Protein AF-A0A2L2YAK6-F1 (afdb_monomer_lite)

InterPro domains:
  IPR008952 Tetraspanin, EC2 domain superfamily [G3DSA:1.10.1450.10] (2-68)
  IPR008952 Tetraspanin, EC2 domain superfamily [SSF48652] (6-64)
  IPR018499 Tetraspanin/Peripherin [PF00335] (9-82)

Structure (mmCIF, N/CA/C/O backbone):
data_AF-A0A2L2YAK6-F1
#
_entry.id   AF-A0A2L2YAK6-F1
#
loop_
_atom_site.group_PDB
_atom_site.id
_atom_site.type_symbol
_atom_site.label_atom_id
_atom_site.label_alt_id
_atom_site.label_comp_id
_atom_site.label_asym_id
_atom_site.label_entity_id
_atom_site.label_seq_id
_atom_site.pdbx_PDB_ins_code
_atom_site.Cartn_x
_atom_site.Cartn_y
_atom_site.Cartn_z
_atom_site.occupancy
_atom_site.B_iso_or_equiv
_atom_site.auth_seq_id
_atom_site.auth_comp_id
_atom_site.auth_asym_id
_atom_site.auth_atom_id
_atom_site.pdbx_PDB_model_num
ATOM 1 N N . GLU A 1 1 ? 2.984 -26.695 4.597 1.00 61.22 1 GLU A N 1
ATOM 2 C CA . GLU A 1 1 ? 2.623 -25.370 5.153 1.00 61.22 1 GLU A CA 1
ATOM 3 C C . GLU A 1 1 ? 1.113 -25.285 5.340 1.00 61.22 1 GLU A C 1
ATOM 5 O O . GLU A 1 1 ? 0.391 -25.819 4.506 1.00 61.22 1 GLU A O 1
ATOM 10 N N . THR A 1 2 ? 0.623 -24.664 6.415 1.00 81.44 2 THR A N 1
ATOM 11 C CA . THR A 1 2 ? -0.821 -24.533 6.689 1.00 81.44 2 THR A CA 1
ATOM 12 C C . THR A 1 2 ? -1.352 -23.173 6.218 1.00 81.44 2 THR A C 1
ATOM 14 O O . THR A 1 2 ? -0.605 -22.199 6.134 1.00 81.44 2 THR A O 1
ATOM 17 N N . LEU A 1 3 ? -2.655 -23.074 5.929 1.00 76.50 3 LEU A N 1
ATOM 18 C CA . LEU A 1 3 ? -3.300 -21.821 5.489 1.00 76.50 3 LEU A CA 1
ATOM 19 C C . LEU A 1 3 ? -3.141 -20.677 6.507 1.00 76.50 3 LEU A C 1
ATOM 21 O O . LEU A 1 3 ? -3.029 -19.511 6.135 1.00 76.50 3 LEU A O 1
ATOM 25 N N . VAL A 1 4 ? -3.081 -21.021 7.795 1.00 80.25 4 VAL A N 1
ATOM 26 C CA . VAL A 1 4 ? -2.849 -20.072 8.892 1.00 80.25 4 VAL A CA 1
ATOM 27 C C . VAL A 1 4 ? -1.451 -19.459 8.809 1.00 80.25 4 VAL A C 1
ATOM 29 O O . VAL A 1 4 ? -1.296 -18.264 9.055 1.00 80.25 4 VAL A O 1
ATOM 32 N N . GLN A 1 5 ? -0.449 -20.258 8.434 1.00 78.00 5 GLN A N 1
ATOM 33 C CA . GLN A 1 5 ? 0.928 -19.797 8.295 1.00 78.00 5 GLN A CA 1
ATOM 34 C C . GLN A 1 5 ? 1.061 -18.827 7.116 1.00 78.00 5 GLN A C 1
ATOM 36 O O . GLN A 1 5 ? 1.506 -17.701 7.303 1.00 78.00 5 GLN A O 1
ATOM 41 N N . LYS A 1 6 ? 0.512 -19.189 5.947 1.00 79.69 6 LYS A N 1
ATOM 42 C CA . LYS A 1 6 ? 0.505 -18.311 4.763 1.00 79.69 6 LYS A CA 1
ATOM 43 C C . LYS A 1 6 ? -0.149 -16.955 5.028 1.00 79.69 6 LYS A C 1
ATOM 45 O O . LYS A 1 6 ? 0.316 -15.940 4.524 1.00 79.69 6 LYS A O 1
ATOM 50 N N . LYS A 1 7 ? -1.210 -16.920 5.842 1.00 81.81 7 LYS A N 1
ATOM 51 C CA . LYS A 1 7 ? -1.846 -15.661 6.249 1.00 81.81 7 LYS A CA 1
ATOM 52 C C . LYS A 1 7 ? -0.928 -14.812 7.131 1.00 81.81 7 LYS A C 1
ATOM 54 O O . LYS A 1 7 ? -0.874 -13.605 6.935 1.00 81.81 7 LYS A O 1
ATOM 59 N N . LYS A 1 8 ? -0.229 -15.419 8.096 1.00 86.19 8 LYS A N 1
ATOM 60 C CA . LYS A 1 8 ? 0.702 -14.701 8.981 1.00 86.19 8 LYS A CA 1
ATOM 61 C C . LYS A 1 8 ? 1.867 -14.095 8.211 1.00 86.19 8 LYS A C 1
ATOM 63 O O . LYS 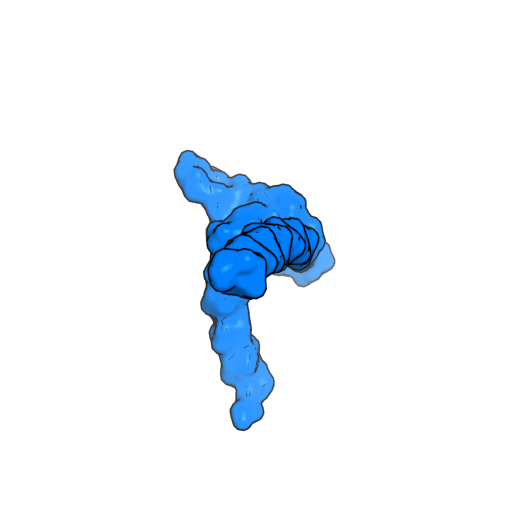A 1 8 ? 2.212 -12.954 8.481 1.00 86.19 8 LYS A O 1
ATOM 68 N N . ASP A 1 9 ? 2.399 -14.828 7.241 1.00 88.06 9 ASP A N 1
ATOM 69 C CA . ASP A 1 9 ? 3.544 -14.383 6.445 1.00 88.06 9 ASP A CA 1
ATOM 70 C C . ASP A 1 9 ? 3.144 -13.329 5.394 1.00 88.06 9 ASP A C 1
ATOM 72 O O . ASP A 1 9 ? 3.945 -12.474 5.026 1.00 88.06 9 ASP A O 1
ATOM 76 N N . ALA A 1 10 ? 1.879 -13.324 4.957 1.00 87.31 10 ALA A N 1
ATOM 77 C CA . ALA A 1 10 ? 1.359 -12.327 4.022 1.00 87.31 10 ALA A CA 1
ATOM 78 C C . ALA A 1 10 ? 1.139 -10.940 4.651 1.00 87.31 10 ALA A C 1
ATOM 80 O O . ALA A 1 10 ? 1.253 -9.940 3.950 1.00 87.31 10 ALA A O 1
ATOM 81 N N . LEU A 1 11 ? 0.831 -10.858 5.951 1.00 89.06 11 LEU A N 1
ATOM 82 C CA . LEU A 1 11 ? 0.590 -9.583 6.641 1.00 89.06 11 LEU A CA 1
ATOM 83 C C . LEU A 1 11 ? 1.790 -8.615 6.600 1.00 89.06 11 LEU A C 1
ATOM 85 O O . LEU A 1 11 ? 1.596 -7.491 6.140 1.00 89.06 11 LEU A O 1
ATOM 89 N N . PRO A 1 12 ? 3.012 -9.004 7.021 1.00 91.44 12 PRO A N 1
ATOM 90 C CA . PRO A 1 12 ? 4.157 -8.094 7.004 1.00 91.44 12 PRO A CA 1
ATOM 91 C C . PRO A 1 12 ? 4.534 -7.680 5.580 1.00 91.44 12 PRO A C 1
ATOM 93 O O . PRO A 1 12 ? 4.825 -6.513 5.342 1.00 91.44 12 PRO A O 1
ATOM 96 N N . LEU A 1 13 ? 4.456 -8.608 4.620 1.00 91.25 13 LEU A N 1
ATOM 97 C CA . LEU A 1 13 ? 4.698 -8.308 3.209 1.00 91.25 13 LEU A CA 1
ATOM 98 C C . LEU A 1 13 ? 3.694 -7.275 2.677 1.00 91.25 13 LEU A C 1
ATOM 100 O O . LEU A 1 13 ? 4.063 -6.338 1.973 1.00 91.25 13 LEU A O 1
ATOM 104 N N . TRP A 1 14 ? 2.419 -7.442 3.023 1.00 92.69 14 TRP A N 1
ATOM 105 C CA . TRP A 1 14 ? 1.360 -6.532 2.607 1.00 92.69 14 TRP A CA 1
ATOM 106 C C . TRP A 1 14 ? 1.515 -5.140 3.239 1.00 92.69 14 TRP A C 1
ATOM 108 O O . TRP A 1 14 ? 1.321 -4.129 2.563 1.00 92.69 14 TRP A O 1
ATOM 118 N N . ASP A 1 15 ? 1.899 -5.061 4.513 1.00 92.50 15 ASP A N 1
ATOM 119 C CA . ASP A 1 15 ? 2.180 -3.794 5.200 1.00 92.50 15 ASP A CA 1
ATOM 120 C C . ASP A 1 15 ? 3.396 -3.066 4.617 1.00 92.50 15 ASP A C 1
ATOM 122 O O . ASP A 1 15 ? 3.367 -1.843 4.443 1.00 92.50 15 ASP A O 1
ATOM 126 N N . GLU A 1 16 ? 4.441 -3.808 4.261 1.00 91.19 16 GLU A N 1
ATOM 127 C CA . GLU A 1 16 ? 5.625 -3.251 3.617 1.00 91.19 16 GLU A CA 1
ATOM 128 C C . GLU A 1 16 ? 5.296 -2.698 2.229 1.00 91.19 16 GLU A C 1
ATOM 130 O O . GLU A 1 16 ? 5.703 -1.588 1.893 1.00 91.19 16 GLU A O 1
ATOM 135 N N . MET A 1 17 ? 4.493 -3.419 1.443 1.00 90.25 17 MET A N 1
ATOM 136 C CA . MET A 1 17 ? 4.082 -2.964 0.117 1.00 90.25 17 MET A CA 1
ATOM 137 C C . MET A 1 17 ? 3.284 -1.651 0.187 1.00 90.25 17 MET A C 1
ATOM 139 O O . MET A 1 17 ? 3.566 -0.720 -0.566 1.00 90.25 17 MET A O 1
ATOM 143 N N . GLN A 1 18 ? 2.338 -1.544 1.124 1.00 91.69 18 GLN A N 1
ATOM 144 C CA . GLN A 1 18 ? 1.556 -0.318 1.338 1.00 91.69 18 GLN A CA 1
ATOM 145 C C . GLN A 1 18 ? 2.437 0.865 1.762 1.00 91.69 18 GLN A C 1
ATOM 147 O O . GLN A 1 18 ? 2.283 1.973 1.245 1.00 91.69 18 GLN A O 1
ATOM 152 N N . SER A 1 19 ? 3.412 0.609 2.639 1.00 89.69 19 SER A N 1
ATOM 153 C CA . SER A 1 19 ? 4.325 1.638 3.146 1.00 89.69 19 SER A CA 1
ATOM 154 C C . SER A 1 19 ? 5.322 2.103 2.076 1.00 89.69 19 SER A C 1
ATOM 156 O O . SER A 1 19 ? 5.527 3.301 1.895 1.00 89.69 19 SER A O 1
ATOM 158 N N . ASN A 1 20 ? 5.919 1.168 1.331 1.00 87.62 20 ASN A N 1
ATOM 159 C CA . ASN A 1 20 ? 6.970 1.459 0.353 1.00 87.62 20 ASN A CA 1
ATOM 160 C C . ASN A 1 20 ? 6.427 2.019 -0.958 1.00 87.62 20 ASN A C 1
ATOM 162 O O . ASN A 1 20 ? 7.096 2.819 -1.611 1.00 87.62 20 ASN A O 1
ATOM 166 N N . TRP A 1 21 ? 5.238 1.589 -1.381 1.00 84.19 21 TRP A N 1
ATOM 167 C CA . TRP A 1 21 ? 4.654 2.041 -2.642 1.00 84.19 21 TRP A CA 1
ATOM 168 C C . TRP A 1 21 ? 3.644 3.161 -2.468 1.00 84.19 21 TRP A C 1
ATOM 170 O O . TRP A 1 21 ? 3.120 3.622 -3.472 1.00 84.19 21 TRP A O 1
ATOM 180 N N . ILE A 1 22 ? 3.430 3.674 -1.248 1.00 88.00 22 ILE A N 1
ATOM 181 C CA . ILE A 1 22 ? 2.584 4.857 -1.018 1.00 88.00 22 ILE A CA 1
ATOM 182 C C . ILE A 1 22 ? 1.153 4.579 -1.533 1.00 88.00 22 ILE A C 1
ATOM 184 O O . ILE A 1 22 ? 0.511 5.403 -2.192 1.00 88.00 22 ILE A O 1
ATOM 188 N N . GLY A 1 23 ? 0.671 3.362 -1.273 1.00 92.44 23 GLY A N 1
ATOM 189 C CA . GLY A 1 23 ? -0.624 2.853 -1.713 1.00 92.44 23 GLY A CA 1
ATOM 190 C C . GLY A 1 23 ? -1.422 2.288 -0.542 1.00 92.44 23 GLY A C 1
ATOM 191 O O . GLY A 1 23 ? -0.867 1.953 0.501 1.00 92.44 23 GLY A O 1
ATOM 192 N N . CYS A 1 24 ? -2.739 2.192 -0.696 1.00 94.88 24 CYS A N 1
ATOM 193 C CA . CYS A 1 24 ? -3.613 1.609 0.314 1.00 94.88 24 CYS A CA 1
ATOM 194 C C . CYS A 1 24 ? -4.659 0.713 -0.333 1.00 94.88 24 CYS A C 1
ATOM 196 O O . CYS A 1 24 ? -5.332 1.147 -1.263 1.00 94.88 24 CYS A O 1
ATOM 198 N N . GLY A 1 25 ? -4.800 -0.516 0.164 1.00 94.44 25 GLY A N 1
ATOM 199 C CA . GLY A 1 25 ? -5.670 -1.512 -0.458 1.00 94.44 25 GLY A CA 1
ATOM 200 C C . GLY A 1 25 ? -5.141 -1.990 -1.813 1.00 94.44 25 GLY A C 1
ATOM 201 O O . GLY A 1 25 ? -4.012 -1.686 -2.210 1.00 94.44 25 GLY A O 1
ATOM 202 N N . VAL A 1 26 ? -5.958 -2.767 -2.514 1.00 94.06 26 VAL A N 1
ATOM 203 C CA . VAL A 1 26 ? -5.685 -3.234 -3.875 1.00 94.06 26 VAL A CA 1
ATOM 204 C C . VAL A 1 26 ? -5.895 -2.080 -4.853 1.00 94.06 26 VAL A C 1
ATOM 206 O O . VAL A 1 26 ? -4.935 -1.669 -5.505 1.00 94.06 26 VAL A O 1
ATOM 209 N N . ASP A 1 27 ? -7.098 -1.507 -4.877 1.00 94.00 27 ASP A N 1
ATOM 210 C CA . ASP A 1 27 ? -7.511 -0.414 -5.767 1.00 94.00 27 ASP A CA 1
ATOM 211 C C . ASP A 1 27 ? -7.659 0.923 -5.032 1.00 94.00 27 ASP A C 1
ATOM 213 O O . ASP A 1 27 ? -7.518 1.993 -5.633 1.00 94.00 27 ASP A O 1
ATOM 217 N N . GLY A 1 28 ? -7.850 0.886 -3.714 1.00 94.06 28 GLY A N 1
ATOM 218 C CA . GLY A 1 28 ? -7.828 2.079 -2.881 1.00 94.06 28 GLY A CA 1
ATOM 219 C C . GLY A 1 28 ? -8.132 1.794 -1.418 1.00 94.06 28 GLY A C 1
ATOM 220 O O . GLY A 1 28 ? -8.497 0.688 -1.023 1.00 94.06 28 GLY A O 1
ATOM 221 N N . SER A 1 29 ? -8.041 2.835 -0.587 1.00 93.06 29 SER A N 1
ATOM 222 C CA . SER A 1 29 ? -8.277 2.714 0.858 1.00 93.06 29 SER A CA 1
ATOM 223 C C . SER A 1 29 ? -9.672 2.211 1.239 1.00 93.06 29 SER A C 1
ATOM 225 O O . SER A 1 29 ? -9.876 1.750 2.358 1.00 93.06 29 SER A O 1
ATOM 227 N N . GLN A 1 30 ? -10.614 2.278 0.300 1.00 94.12 30 GLN A N 1
ATOM 228 C CA . GLN A 1 30 ? -12.001 1.867 0.426 1.00 94.12 30 GLN A CA 1
ATOM 229 C C . GLN A 1 30 ? -12.153 0.344 0.435 1.00 94.12 30 GLN A C 1
ATOM 231 O O . GLN A 1 30 ? -13.158 -0.151 0.935 1.00 94.12 30 GLN A O 1
ATOM 236 N N . ASP A 1 31 ? -11.144 -0.402 -0.017 1.00 93.62 31 ASP A N 1
ATOM 237 C CA . ASP A 1 31 ? -11.171 -1.865 -0.006 1.00 93.62 31 ASP A CA 1
ATOM 238 C C . ASP A 1 31 ? -11.357 -2.420 1.408 1.00 93.62 31 ASP A C 1
ATOM 240 O O . ASP A 1 31 ? -12.055 -3.411 1.588 1.00 93.62 31 ASP A O 1
ATOM 244 N N . TYR A 1 32 ? -10.809 -1.741 2.420 1.00 93.12 32 TYR A N 1
ATOM 245 C CA . TYR A 1 32 ? -10.972 -2.098 3.829 1.00 93.12 32 TYR A CA 1
ATOM 246 C C . TYR A 1 32 ? -12.395 -1.857 4.360 1.00 93.12 32 TYR A C 1
ATOM 248 O O . TYR A 1 32 ? -13.036 -2.827 4.778 1.00 93.12 32 TYR A O 1
ATOM 256 N N . PRO A 1 33 ? -12.946 -0.624 4.340 1.00 94.19 33 PRO A N 1
ATOM 257 C CA . PRO A 1 33 ? -14.296 -0.382 4.837 1.00 94.19 33 PRO A CA 1
ATOM 258 C C . PRO A 1 33 ? -15.370 -1.114 4.024 1.00 94.19 33 PRO A C 1
ATOM 260 O O . PRO A 1 33 ? -16.376 -1.509 4.608 1.00 94.19 33 PRO A O 1
ATOM 263 N N . ASN A 1 34 ? -15.154 -1.377 2.728 1.00 95.25 34 ASN A N 1
ATOM 264 C CA . ASN A 1 34 ? -16.086 -2.158 1.903 1.00 95.25 34 ASN A CA 1
ATOM 265 C C . ASN A 1 34 ? -16.275 -3.596 2.410 1.00 95.25 34 ASN A C 1
ATOM 267 O O . ASN A 1 34 ? -17.329 -4.188 2.192 1.00 95.25 34 ASN A O 1
ATOM 271 N N . VAL A 1 35 ? -15.276 -4.149 3.105 1.00 93.88 35 VAL A N 1
ATOM 272 C CA . VAL A 1 35 ? -15.346 -5.475 3.741 1.00 93.88 35 VAL A CA 1
ATOM 273 C C . VAL A 1 35 ? -15.477 -5.395 5.268 1.00 93.88 35 VAL A C 1
ATOM 275 O O . VAL A 1 35 ? -15.327 -6.403 5.956 1.00 93.88 35 VAL A O 1
ATOM 278 N N . GLY A 1 36 ? -15.755 -4.206 5.815 1.00 93.62 36 GLY A N 1
ATOM 279 C CA . GLY A 1 36 ? -15.947 -3.991 7.252 1.00 93.62 36 GLY A CA 1
ATOM 280 C C . GLY A 1 36 ? -14.664 -4.056 8.087 1.00 93.62 36 GLY A C 1
ATOM 281 O O . GLY A 1 36 ? -14.727 -4.340 9.281 1.00 93.62 36 GLY A O 1
ATOM 282 N N . ILE A 1 37 ? -13.498 -3.814 7.481 1.00 92.00 37 ILE A N 1
ATOM 283 C CA . ILE A 1 37 ? -12.195 -3.837 8.156 1.00 92.00 37 ILE A CA 1
ATOM 284 C C . ILE A 1 37 ? -11.664 -2.405 8.301 1.00 92.00 37 ILE A C 1
ATOM 286 O O . ILE A 1 37 ? -11.871 -1.549 7.441 1.00 92.00 37 ILE A O 1
ATOM 290 N N . ALA A 1 38 ? -10.975 -2.132 9.411 1.00 91.56 38 ALA A N 1
ATOM 291 C CA . ALA A 1 38 ? -10.296 -0.860 9.619 1.00 91.56 38 ALA A CA 1
ATOM 292 C C . ALA A 1 38 ? -9.068 -0.733 8.707 1.00 91.56 38 ALA A C 1
ATOM 294 O O . ALA A 1 38 ? -8.337 -1.698 8.485 1.00 91.56 38 ALA A O 1
ATOM 295 N N . ILE A 1 39 ? -8.814 0.479 8.224 1.00 91.38 39 ILE A N 1
ATOM 296 C CA . ILE A 1 39 ? -7.623 0.766 7.426 1.00 91.38 39 ILE A CA 1
ATOM 297 C C . ILE A 1 39 ? -6.365 0.538 8.290 1.00 91.38 39 ILE A C 1
ATOM 299 O O . ILE A 1 39 ? -6.291 1.071 9.404 1.00 91.38 39 ILE A O 1
ATOM 303 N N . PRO A 1 40 ? -5.376 -0.236 7.811 1.00 91.31 40 PRO A N 1
ATOM 304 C CA . PRO A 1 40 ? -4.161 -0.518 8.564 1.00 91.31 40 PRO A CA 1
ATOM 305 C C . PRO A 1 40 ? -3.250 0.711 8.653 1.00 91.31 40 PRO A C 1
ATOM 307 O O . PRO A 1 40 ? -3.272 1.599 7.802 1.00 91.31 40 PRO A O 1
ATOM 310 N N . LYS A 1 41 ? -2.387 0.749 9.676 1.00 90.38 41 LYS A N 1
ATOM 311 C CA . LYS A 1 41 ? -1.447 1.866 9.884 1.00 90.38 41 LYS A CA 1
ATOM 312 C C . LYS A 1 41 ? -0.430 2.025 8.748 1.00 90.38 41 LYS A C 1
ATOM 314 O O . LYS A 1 41 ? 0.021 3.137 8.505 1.00 90.38 41 LYS A O 1
ATOM 319 N N . SER A 1 42 ? -0.112 0.938 8.050 1.00 91.19 42 SER A N 1
ATOM 320 C CA . SER A 1 42 ? 0.754 0.906 6.864 1.00 91.19 42 SER A CA 1
ATOM 321 C C . SER A 1 42 ? 0.208 1.724 5.686 1.00 91.19 42 SER A C 1
ATOM 323 O O . SER A 1 42 ? 0.979 2.191 4.856 1.00 91.19 42 SER A O 1
ATOM 325 N N . CYS A 1 43 ? -1.105 1.973 5.638 1.00 92.00 43 CYS A N 1
ATOM 326 C CA . CYS A 1 43 ? -1.722 2.877 4.665 1.00 92.00 43 CYS A CA 1
ATOM 327 C C . CYS A 1 43 ? -1.589 4.363 5.012 1.00 92.00 43 CYS A C 1
ATOM 329 O O . CYS A 1 43 ? -1.960 5.210 4.195 1.00 92.00 43 CYS A O 1
ATOM 331 N N . CYS A 1 44 ? -1.212 4.702 6.244 1.00 90.12 44 CYS A N 1
ATOM 332 C CA . CYS A 1 44 ? -1.292 6.069 6.735 1.00 90.12 44 CYS A CA 1
ATOM 333 C C . CYS A 1 44 ? -0.045 6.851 6.334 1.00 90.12 44 CYS A C 1
ATOM 335 O O . C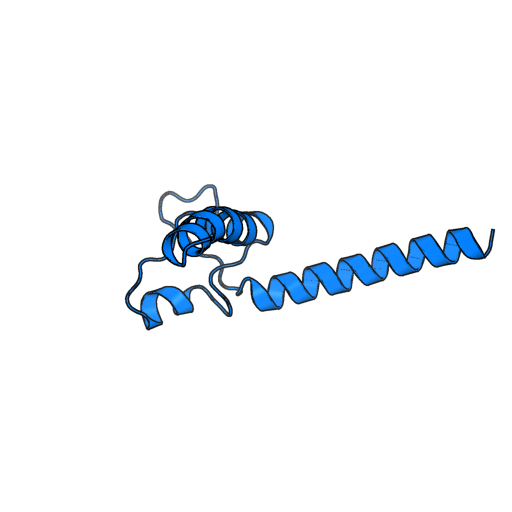YS A 1 44 ? 1.082 6.408 6.551 1.00 90.12 44 CYS A O 1
ATOM 337 N N . LYS A 1 45 ? -0.247 8.071 5.835 1.00 85.06 45 LYS A N 1
ATOM 338 C CA . LYS A 1 45 ? 0.849 9.018 5.638 1.00 85.06 45 LYS A CA 1
ATOM 339 C C . LYS A 1 45 ? 1.568 9.292 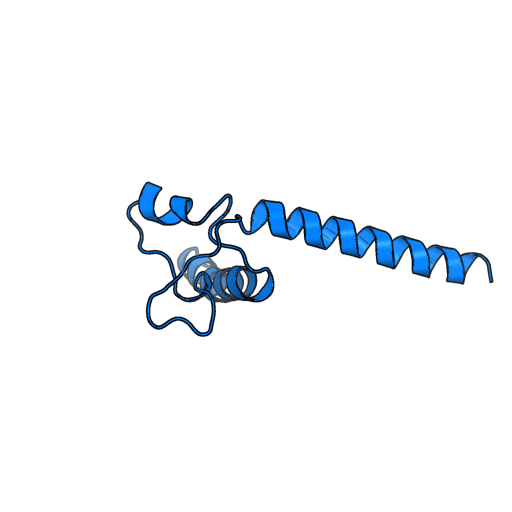6.956 1.00 85.06 45 LYS A C 1
ATOM 341 O O . LYS A 1 45 ? 0.941 9.505 7.993 1.00 85.06 45 LYS A O 1
ATOM 346 N N . THR A 1 46 ? 2.892 9.330 6.896 1.00 80.88 46 THR A N 1
ATOM 347 C CA . THR A 1 46 ? 3.731 9.757 8.013 1.00 80.88 46 THR A CA 1
ATOM 348 C C . THR A 1 46 ? 3.583 11.263 8.253 1.00 80.88 46 THR A C 1
ATOM 350 O O . THR A 1 46 ? 3.440 12.046 7.315 1.00 80.88 46 THR A O 1
ATOM 353 N N . GLY A 1 47 ? 3.610 11.677 9.525 1.00 73.56 47 GLY A N 1
ATOM 354 C CA . GLY A 1 47 ? 3.603 13.094 9.916 1.00 73.56 47 GLY A CA 1
ATOM 355 C C . GLY A 1 47 ? 2.228 13.722 10.172 1.00 73.56 47 GLY A C 1
ATOM 356 O O . GLY A 1 47 ? 2.158 14.931 10.372 1.00 73.56 47 GLY A O 1
ATOM 357 N N . THR A 1 48 ? 1.144 12.941 10.197 1.00 70.38 48 THR A N 1
ATOM 358 C CA . THR A 1 48 ? -0.197 13.431 10.558 1.00 70.38 48 THR A CA 1
ATOM 359 C C . THR A 1 48 ? -0.690 12.776 11.851 1.00 70.38 48 THR A C 1
ATOM 361 O O . THR A 1 48 ? -0.566 11.565 12.014 1.00 70.38 48 THR A O 1
ATOM 364 N N . GLU A 1 49 ? -1.263 13.559 12.775 1.00 73.75 49 GLU A N 1
ATOM 365 C CA . GLU A 1 49 ? -1.809 13.041 14.049 1.00 73.75 49 GLU A CA 1
ATOM 366 C C . GLU A 1 49 ? -2.981 12.069 13.828 1.00 73.75 49 GLU A C 1
ATOM 368 O O . GLU A 1 49 ? -3.133 11.083 14.547 1.00 73.75 49 GLU A O 1
ATOM 373 N N . ALA A 1 50 ? -3.782 12.318 12.790 1.00 82.50 50 ALA A N 1
ATOM 374 C CA . ALA A 1 50 ? -4.813 11.407 12.311 1.00 82.50 50 ALA A CA 1
ATOM 375 C C . ALA A 1 50 ? -4.307 10.626 11.092 1.00 82.50 50 ALA A C 1
ATOM 377 O O . ALA A 1 50 ? -3.644 11.195 10.221 1.00 82.50 50 ALA A O 1
ATOM 378 N N . CYS A 1 51 ? -4.651 9.338 10.994 1.00 83.88 51 CYS A N 1
ATOM 37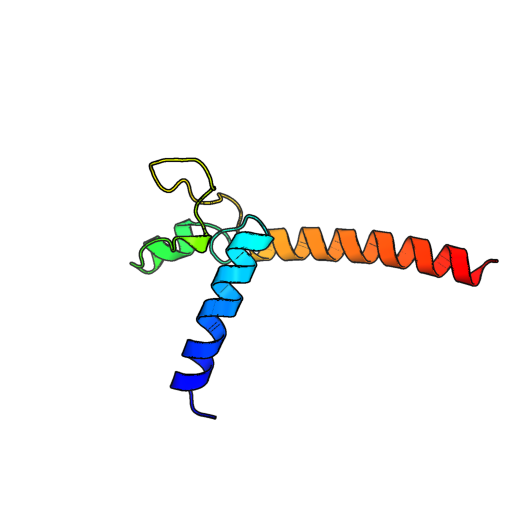9 C CA . CYS A 1 51 ? -4.322 8.533 9.819 1.00 83.88 51 CYS A CA 1
ATOM 380 C C . CYS A 1 51 ? -4.960 9.140 8.563 1.00 83.88 51 CYS A C 1
ATOM 382 O O . CYS A 1 51 ? -6.183 9.140 8.416 1.00 83.88 51 CYS A O 1
ATOM 384 N N . GLN A 1 52 ? -4.125 9.624 7.644 1.00 90.12 52 GLN A N 1
ATOM 385 C CA . GLN A 1 52 ? -4.549 9.995 6.299 1.00 90.12 52 GLN A CA 1
ATOM 386 C C . GLN A 1 52 ? -4.160 8.873 5.336 1.00 90.12 52 GLN A C 1
ATOM 388 O O . GLN A 1 52 ? -2.982 8.784 4.978 1.00 90.12 52 GLN A O 1
ATOM 393 N N . PRO A 1 53 ? -5.102 8.010 4.923 1.00 90.62 53 PRO A N 1
ATOM 394 C CA . PRO A 1 53 ? -4.774 6.900 4.048 1.00 90.62 53 PRO A CA 1
ATOM 395 C C . PRO A 1 53 ? -4.341 7.368 2.660 1.00 90.62 53 PRO A C 1
ATOM 397 O O . PRO A 1 53 ? -4.800 8.397 2.145 1.00 90.62 53 PRO A O 1
ATOM 400 N N . TYR A 1 54 ? -3.473 6.589 2.021 1.00 90.50 54 TYR A N 1
ATOM 401 C CA . TYR A 1 54 ? -3.179 6.770 0.605 1.00 90.50 54 TYR A CA 1
ATOM 402 C C . TYR A 1 54 ? -4.442 6.564 -0.239 1.00 90.50 54 TYR A C 1
ATOM 404 O O . TYR A 1 54 ? -5.196 5.615 -0.050 1.00 90.50 54 TYR A O 1
ATOM 412 N N . LYS A 1 55 ? -4.687 7.485 -1.179 1.00 89.06 55 LYS A N 1
ATOM 413 C CA . LYS A 1 55 ? -5.874 7.436 -2.048 1.00 89.06 55 LYS A CA 1
ATOM 414 C C . LYS A 1 55 ? -5.744 6.410 -3.172 1.00 89.06 55 LYS A C 1
ATOM 416 O O . LYS A 1 55 ? -6.756 5.902 -3.637 1.00 89.06 55 LYS A O 1
ATOM 421 N N . LYS A 1 56 ? -4.517 6.162 -3.637 1.00 92.69 56 LYS A N 1
ATOM 422 C CA . LYS A 1 56 ? -4.230 5.188 -4.692 1.00 92.69 56 LYS A CA 1
ATOM 423 C C . LYS A 1 56 ? -4.144 3.781 -4.104 1.00 92.69 56 LYS A C 1
ATOM 425 O O . LYS A 1 56 ? -3.592 3.609 -3.019 1.00 92.69 56 LYS A O 1
ATOM 430 N N . GLY A 1 57 ? -4.625 2.796 -4.852 1.00 93.25 57 GLY A N 1
ATOM 431 C CA . GLY A 1 57 ? -4.387 1.384 -4.580 1.00 93.25 57 GLY A CA 1
ATOM 432 C C . GLY A 1 57 ? -2.929 0.978 -4.770 1.00 93.25 57 GLY A C 1
ATOM 433 O O . GLY A 1 57 ? -2.203 1.572 -5.573 1.00 93.25 57 GLY A O 1
ATOM 434 N N . CYS A 1 58 ? -2.499 -0.064 -4.064 1.00 93.12 58 CYS A N 1
ATOM 435 C CA . CYS A 1 58 ? -1.160 -0.618 -4.246 1.00 93.12 58 CYS A CA 1
ATOM 436 C C . CYS A 1 58 ? -0.993 -1.306 -5.600 1.00 93.12 58 CYS A C 1
ATOM 438 O O . CYS A 1 58 ? 0.099 -1.275 -6.155 1.00 93.12 58 CYS A O 1
ATOM 440 N N . PHE A 1 59 ? -2.048 -1.912 -6.152 1.00 90.88 59 PHE A N 1
ATOM 441 C CA . PHE A 1 59 ? -1.971 -2.617 -7.429 1.00 90.88 59 PHE A CA 1
ATOM 442 C C . PHE A 1 59 ? -1.686 -1.688 -8.624 1.00 90.88 59 PHE A C 1
ATOM 444 O O . PHE A 1 59 ? -0.716 -1.939 -9.344 1.00 90.88 59 PHE A O 1
ATOM 451 N N . PRO A 1 60 ? -2.432 -0.585 -8.846 1.00 91.00 60 PRO A N 1
ATOM 452 C CA . PRO A 1 60 ? -2.092 0.346 -9.920 1.00 91.00 60 PRO A CA 1
ATOM 453 C C . PRO A 1 60 ? -0.717 0.989 -9.701 1.00 91.00 60 PRO A C 1
ATOM 455 O O . PRO A 1 60 ? 0.058 1.108 -10.646 1.00 91.00 60 PRO A O 1
ATOM 458 N N . GLN A 1 61 ? -0.372 1.328 -8.457 1.00 90.31 61 GLN A N 1
ATOM 459 C CA . GLN A 1 61 ? 0.910 1.953 -8.130 1.00 90.31 61 GLN A CA 1
ATOM 460 C C . GLN A 1 61 ? 2.099 1.001 -8.342 1.00 90.31 61 GLN A C 1
ATOM 462 O O . GLN A 1 61 ? 3.130 1.412 -8.870 1.00 90.31 61 GLN A O 1
ATOM 467 N N . MET A 1 62 ? 1.938 -0.287 -8.024 1.00 87.56 62 MET A N 1
ATOM 468 C CA . MET A 1 62 ? 2.885 -1.343 -8.384 1.00 87.56 62 MET A CA 1
ATOM 469 C C . MET A 1 62 ? 3.131 -1.369 -9.886 1.00 87.56 62 MET A C 1
ATOM 471 O O . MET A 1 62 ? 4.276 -1.382 -10.325 1.00 87.56 62 MET A O 1
ATOM 475 N N . LEU A 1 63 ? 2.057 -1.405 -10.678 1.00 88.06 63 LEU A N 1
ATOM 476 C CA . LEU A 1 63 ? 2.158 -1.496 -12.130 1.00 88.06 63 LEU A CA 1
ATOM 477 C C . LEU A 1 63 ? 2.872 -0.276 -12.714 1.00 88.06 63 LEU A C 1
ATOM 479 O O . LEU A 1 63 ? 3.691 -0.437 -13.617 1.00 88.06 63 LEU A O 1
ATOM 483 N N . GLU A 1 64 ? 2.598 0.924 -12.199 1.00 87.31 64 GLU A N 1
ATOM 484 C CA . GLU A 1 64 ? 3.321 2.144 -12.578 1.00 87.31 64 GLU A CA 1
ATOM 485 C C . GLU A 1 64 ? 4.814 2.042 -12.225 1.00 87.31 64 GLU A C 1
ATOM 487 O O . GLU A 1 64 ? 5.666 2.276 -13.086 1.00 87.31 64 GLU A O 1
ATOM 492 N N . ASN A 1 65 ? 5.141 1.611 -11.003 1.00 84.12 65 ASN A N 1
ATOM 493 C CA . ASN A 1 65 ? 6.523 1.466 -10.542 1.00 84.12 65 ASN A CA 1
ATOM 494 C C . ASN A 1 65 ? 7.296 0.417 -11.360 1.00 84.12 65 ASN A C 1
ATOM 496 O O . ASN A 1 65 ? 8.431 0.659 -11.771 1.00 84.12 65 ASN A O 1
ATOM 500 N N . VAL A 1 66 ? 6.678 -0.732 -11.648 1.00 87.12 66 VAL A N 1
ATOM 501 C CA . VAL A 1 66 ? 7.284 -1.809 -12.444 1.00 87.12 66 VAL A CA 1
ATOM 502 C C . VAL A 1 66 ? 7.485 -1.371 -13.896 1.00 87.12 66 VAL A C 1
ATOM 504 O O . VAL A 1 66 ? 8.559 -1.594 -14.451 1.00 87.12 66 VAL A O 1
ATOM 507 N N . LYS A 1 67 ? 6.505 -0.695 -14.514 1.00 85.75 67 LYS A N 1
ATOM 508 C CA . LYS A 1 67 ? 6.661 -0.130 -15.869 1.00 85.75 67 LYS A CA 1
ATOM 509 C C . LYS A 1 67 ? 7.801 0.890 -15.931 1.00 85.75 67 LYS A C 1
ATOM 511 O O . LYS A 1 67 ? 8.591 0.870 -16.878 1.00 85.75 67 LYS A O 1
ATOM 516 N N . GLY A 1 68 ? 7.915 1.747 -14.916 1.00 81.12 68 GLY A N 1
ATOM 517 C CA . GLY A 1 68 ? 9.034 2.679 -14.781 1.00 81.12 68 GLY A CA 1
ATOM 518 C C . GLY A 1 68 ? 10.379 1.955 -14.677 1.00 81.12 68 GLY A C 1
ATOM 519 O O . GLY A 1 68 ? 11.303 2.264 -15.427 1.00 81.12 68 GLY A O 1
ATOM 520 N N . ALA A 1 69 ? 10.472 0.933 -13.822 1.00 81.00 69 ALA A N 1
ATOM 521 C CA . ALA A 1 69 ? 11.693 0.149 -13.642 1.00 81.00 69 ALA A CA 1
ATOM 522 C C . ALA A 1 69 ? 12.126 -0.580 -14.927 1.00 81.00 69 ALA A C 1
ATOM 524 O O . ALA A 1 69 ? 13.297 -0.518 -15.295 1.00 81.00 69 ALA A O 1
ATOM 525 N N . ILE A 1 70 ? 11.192 -1.209 -15.652 1.00 81.44 70 ILE A N 1
ATOM 526 C CA . ILE A 1 70 ? 11.475 -1.871 -16.940 1.00 81.44 70 ILE A CA 1
ATOM 527 C C . ILE A 1 70 ? 12.028 -0.870 -17.960 1.00 81.44 70 ILE A C 1
ATOM 529 O O . ILE A 1 70 ? 12.960 -1.195 -18.693 1.00 81.44 70 ILE A O 1
ATOM 533 N N . THR A 1 71 ? 11.500 0.356 -17.981 1.00 80.31 71 THR A N 1
ATOM 534 C CA . THR A 1 71 ? 11.975 1.413 -18.886 1.00 80.31 71 THR A CA 1
ATOM 535 C C . THR A 1 71 ? 13.434 1.783 -18.594 1.00 80.31 71 THR A C 1
ATOM 537 O O . THR A 1 71 ? 14.240 1.892 -19.517 1.00 80.31 71 THR A O 1
ATOM 540 N N . VAL A 1 72 ? 13.804 1.914 -17.316 1.00 76.00 72 VAL A N 1
ATOM 541 C CA . VAL A 1 72 ? 15.186 2.219 -16.897 1.00 76.00 72 VAL A CA 1
ATOM 542 C C . VAL A 1 72 ? 16.133 1.054 -17.196 1.00 76.00 72 VAL A C 1
ATOM 544 O O . VAL A 1 72 ? 17.190 1.259 -17.792 1.00 76.00 72 VAL A O 1
ATOM 547 N N . ILE A 1 73 ? 15.754 -0.172 -16.822 1.00 74.25 73 ILE A N 1
ATOM 548 C CA . ILE A 1 73 ? 16.579 -1.372 -17.030 1.00 74.25 73 ILE A CA 1
ATOM 549 C C . ILE A 1 73 ? 16.799 -1.621 -18.527 1.00 74.25 73 ILE A C 1
ATOM 551 O O . ILE A 1 73 ? 17.927 -1.878 -18.945 1.00 74.25 73 ILE A O 1
ATOM 555 N N . GLY A 1 74 ? 15.744 -1.498 -19.338 1.00 74.38 74 GLY A N 1
ATOM 556 C CA . GLY A 1 74 ? 15.831 -1.631 -20.791 1.00 74.38 74 GLY A CA 1
ATOM 557 C C . GLY A 1 74 ? 16.804 -0.624 -21.404 1.00 74.38 74 GLY A C 1
AT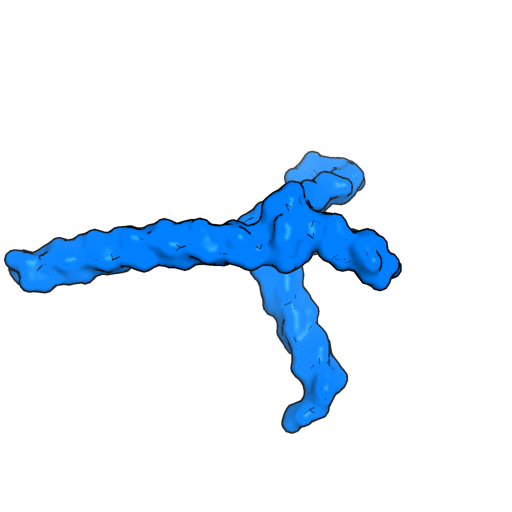OM 558 O O . GLY A 1 74 ? 17.635 -1.004 -22.224 1.00 74.38 74 GLY A O 1
ATOM 559 N N . GLY A 1 75 ? 16.768 0.634 -20.954 1.00 74.31 75 GLY A N 1
ATOM 560 C CA . GLY A 1 75 ? 17.703 1.665 -21.408 1.00 74.31 75 GLY A CA 1
ATOM 561 C C . GLY A 1 75 ? 19.167 1.335 -21.099 1.00 74.31 75 GLY A C 1
ATOM 562 O O . GLY A 1 75 ? 20.010 1.396 -21.990 1.00 74.31 75 GLY A O 1
ATOM 563 N N . VAL A 1 76 ? 19.480 0.929 -19.862 1.00 78.19 76 VAL A N 1
ATOM 564 C CA . VAL A 1 76 ? 20.861 0.595 -19.455 1.00 78.19 76 VAL A CA 1
ATOM 565 C C . VAL A 1 76 ? 21.389 -0.641 -20.190 1.00 78.19 76 VAL A C 1
ATOM 567 O O . VAL A 1 76 ? 22.528 -0.634 -20.656 1.00 78.19 76 VAL A O 1
ATOM 570 N N . ALA A 1 77 ? 20.571 -1.687 -20.331 1.00 77.56 77 ALA A N 1
ATOM 571 C CA . ALA A 1 77 ? 20.971 -2.918 -21.011 1.00 77.56 77 ALA A CA 1
ATOM 572 C C . ALA A 1 77 ? 21.297 -2.686 -22.495 1.00 77.56 77 ALA A C 1
ATOM 574 O O . ALA A 1 77 ? 22.279 -3.229 -22.998 1.00 77.56 77 ALA A O 1
ATOM 575 N N . VAL A 1 78 ? 20.514 -1.848 -23.185 1.00 77.12 78 VAL A N 1
ATOM 576 C CA . VAL A 1 78 ? 20.781 -1.487 -24.585 1.00 77.12 78 VAL A CA 1
ATOM 577 C C . VAL A 1 78 ? 22.089 -0.706 -24.710 1.00 77.12 78 VAL A C 1
ATOM 579 O O . VAL A 1 78 ? 22.890 -1.020 -25.584 1.00 77.12 78 VAL A O 1
ATOM 582 N N . CYS A 1 79 ? 22.354 0.255 -23.819 1.00 71.94 79 CYS A N 1
ATOM 583 C CA . CYS A 1 79 ? 23.617 0.998 -23.830 1.00 71.94 79 C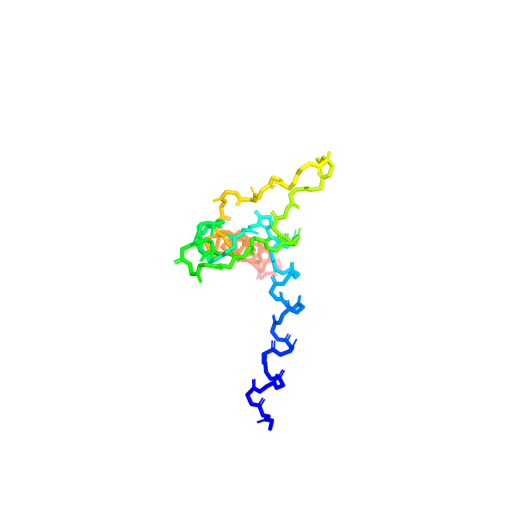YS A CA 1
ATOM 584 C C . CYS A 1 79 ? 24.838 0.083 -23.652 1.00 71.94 79 CYS A C 1
ATOM 586 O O . CYS A 1 79 ? 25.832 0.267 -24.344 1.00 71.94 79 CYS A O 1
ATOM 588 N N . LEU A 1 80 ? 24.765 -0.913 -22.762 1.00 76.56 80 LEU A N 1
ATOM 589 C CA . LEU A 1 80 ? 25.853 -1.878 -22.560 1.00 76.56 80 LEU A CA 1
ATOM 590 C C . LEU A 1 80 ? 26.021 -2.857 -23.728 1.00 76.56 80 LEU A C 1
ATOM 592 O O . LEU A 1 80 ? 27.128 -3.319 -23.961 1.00 76.56 80 LEU A O 1
ATOM 596 N N . ALA A 1 81 ? 24.949 -3.191 -24.449 1.00 74.44 81 ALA A N 1
ATOM 597 C CA . ALA A 1 81 ? 25.016 -4.107 -25.588 1.00 74.44 81 ALA A CA 1
ATOM 598 C C . ALA A 1 81 ? 25.602 -3.467 -26.860 1.00 74.44 81 ALA A C 1
ATOM 600 O O . ALA A 1 81 ? 26.014 -4.185 -27.768 1.00 74.44 81 ALA A O 1
ATOM 601 N N . VAL A 1 82 ? 25.580 -2.134 -26.953 1.00 77.31 82 VAL A N 1
ATOM 602 C CA . VAL A 1 82 ? 26.035 -1.374 -28.130 1.00 77.31 82 VAL A CA 1
ATOM 603 C C . VAL A 1 82 ? 27.487 -0.884 -27.990 1.00 77.31 82 VAL A C 1
ATOM 605 O O . VAL A 1 82 ? 28.103 -0.567 -29.008 1.00 77.31 82 VAL A O 1
ATOM 608 N N . VAL A 1 83 ? 28.032 -0.823 -26.767 1.00 68.31 83 VAL A N 1
ATOM 609 C CA . VAL A 1 83 ? 29.429 -0.432 -26.471 1.00 68.31 83 VAL A CA 1
ATOM 610 C C . VAL A 1 83 ? 30.390 -1.610 -26.598 1.00 68.31 83 VAL A C 1
ATOM 612 O O . VAL A 1 83 ? 30.036 -2.717 -26.139 1.00 68.31 83 VAL A O 1
#

Organism: Parasteatoda tepidariorum (NCBI:txid114398)

Sequence (83 aa):
ETLVQKKKDALPLWDEMQSNWIGCGVDGSQDYPNVGIAIPKSCCKTGTEACQPYKKGCFPQMLENVKGAITVIGGVAVCLAVV

Radius of gyration: 16.9 Å; chains: 1; bounding box: 46×39×42 Å

Secondary structure (DSSP, 8-state):
--HHHHHHHHHHHHHHHHHHHT--SSS-TTHHHHTT-PPPGGGBPTT-SS--B-SS-HHHHHHHHHHHHHHHHHHHHHHHHH-

pLDDT: mean 85.91, std 7.58, range [61.22, 95.25]

Foldseek 3Di:
DDPVVVVVVVVVVVLCLLQVLLAFAAAAVVNQVVVPHDTDQSQADPPDPDGDGRGGHSNVSVVVVVVVVCVVVVVVVVVVVVD